Protein AF-A0A942PB85-F1 (afdb_monomer)

Secondary structure (DSSP, 8-state):
--HHHHHHHHHHHHHHHHHHHHHHHGGG--SS-TTTHHHHHT--SHHHHHHHHHHHHHTT-HHHHHHHHHHHHHHHHHHHHHHHHHHHHHHTTS-HHHHHHHHHHHHHHHHHHHHHHHHHHHHHHHHHT---HHHHHHHHHHHHHHHHHHHHHHHHHHHHHHHHHS--

Radius of gyration: 17.69 Å; Cα contacts (8 Å, |Δi|>4): 219; chains: 1; bounding box: 42×29×53 Å

Structure (mmCIF, N/CA/C/O backbone):
data_AF-A0A942PB85-F1
#
_entry.id   AF-A0A942PB85-F1
#
loop_
_atom_site.group_PDB
_atom_site.id
_atom_site.type_symbol
_atom_site.label_atom_id
_atom_site.label_alt_id
_atom_site.label_comp_id
_atom_site.label_asym_id
_atom_site.label_entity_id
_atom_site.label_seq_id
_atom_site.pdbx_PDB_ins_code
_atom_site.Cartn_x
_atom_site.Cartn_y
_atom_site.Cartn_z
_atom_site.occupancy
_atom_site.B_iso_or_equiv
_atom_site.auth_seq_id
_atom_site.auth_comp_id
_atom_site.auth_asym_id
_atom_site.auth_atom_id
_atom_site.pdbx_PDB_model_num
ATOM 1 N N . MET A 1 1 ? 14.131 -17.975 -13.619 1.00 63.53 1 MET A N 1
ATOM 2 C CA . MET A 1 1 ? 12.961 -17.487 -14.387 1.00 63.53 1 MET A CA 1
ATOM 3 C C . MET A 1 1 ? 13.411 -16.327 -15.270 1.00 63.53 1 MET A C 1
ATOM 5 O O . MET A 1 1 ? 14.189 -15.512 -14.792 1.00 63.53 1 MET A O 1
ATOM 9 N N . ASN A 1 2 ? 13.017 -16.260 -16.547 1.00 85.31 2 ASN A N 1
ATOM 10 C CA . ASN A 1 2 ? 13.393 -15.113 -17.389 1.00 85.31 2 ASN A CA 1
ATOM 11 C C . ASN A 1 2 ? 12.645 -13.833 -16.918 1.00 85.31 2 ASN A C 1
ATOM 13 O O . ASN A 1 2 ? 11.593 -13.957 -16.284 1.00 85.31 2 ASN A O 1
ATOM 17 N N . PRO A 1 3 ? 13.137 -12.612 -17.214 1.00 82.81 3 PRO A N 1
ATOM 18 C CA . PRO A 1 3 ? 12.528 -11.376 -16.702 1.00 82.81 3 PRO A CA 1
ATOM 19 C C . PRO A 1 3 ? 11.052 -11.192 -17.081 1.00 82.81 3 PRO A C 1
ATOM 21 O O . PRO A 1 3 ? 10.274 -10.651 -16.303 1.00 82.81 3 PRO A O 1
ATOM 24 N N . ARG A 1 4 ? 10.636 -11.679 -18.258 1.00 88.25 4 ARG A N 1
ATOM 25 C CA . ARG A 1 4 ? 9.239 -11.587 -18.714 1.00 88.25 4 ARG A CA 1
ATOM 26 C C . ARG A 1 4 ? 8.319 -12.505 -17.911 1.00 88.25 4 ARG A C 1
ATOM 28 O O . ARG A 1 4 ? 7.244 -12.077 -17.509 1.00 88.25 4 ARG A O 1
ATOM 35 N N . SER A 1 5 ? 8.748 -13.737 -17.657 1.00 92.12 5 SER A N 1
ATOM 36 C CA . SER A 1 5 ? 8.027 -14.701 -16.828 1.00 92.12 5 SER A CA 1
ATOM 37 C C . SER A 1 5 ? 7.913 -14.213 -15.383 1.00 92.12 5 SER A C 1
ATOM 39 O O . SER A 1 5 ? 6.858 -14.385 -14.787 1.00 92.12 5 SER A O 1
ATOM 41 N N . LEU A 1 6 ? 8.944 -13.542 -14.848 1.00 94.88 6 LEU A N 1
ATOM 42 C CA . LEU A 1 6 ? 8.878 -12.916 -13.522 1.00 94.88 6 LEU A CA 1
ATOM 43 C C . LEU A 1 6 ? 7.831 -11.804 -13.461 1.00 94.88 6 LEU A C 1
ATOM 45 O O . LEU A 1 6 ? 6.992 -11.818 -12.567 1.00 94.88 6 LEU A O 1
ATOM 49 N N . ILE A 1 7 ? 7.850 -10.876 -14.422 1.00 96.00 7 ILE A N 1
ATOM 50 C CA . ILE A 1 7 ? 6.853 -9.798 -14.493 1.00 96.00 7 ILE A CA 1
ATOM 51 C C . ILE A 1 7 ? 5.443 -10.380 -14.604 1.00 96.00 7 ILE A C 1
ATOM 53 O O . ILE A 1 7 ? 4.546 -9.911 -13.915 1.00 96.00 7 ILE A O 1
ATOM 57 N N . LEU A 1 8 ? 5.246 -11.409 -15.434 1.00 96.12 8 LEU A N 1
ATOM 58 C CA . LEU A 1 8 ? 3.939 -12.043 -15.597 1.00 96.12 8 LEU A CA 1
ATOM 59 C C . LEU A 1 8 ? 3.473 -12.738 -14.312 1.00 96.12 8 LEU A C 1
ATOM 61 O O . LEU A 1 8 ? 2.321 -12.576 -13.928 1.00 96.12 8 LEU A O 1
ATOM 65 N N . PHE A 1 9 ? 4.359 -13.468 -13.631 1.00 97.62 9 PHE A N 1
ATOM 66 C CA . PHE A 1 9 ? 4.059 -14.091 -12.342 1.00 97.62 9 PHE A CA 1
ATOM 67 C C . PHE A 1 9 ? 3.631 -13.047 -11.301 1.00 97.62 9 PHE A C 1
ATOM 69 O O . PHE A 1 9 ? 2.579 -13.191 -10.682 1.00 97.62 9 PHE A O 1
ATOM 76 N N . LEU A 1 10 ? 4.403 -11.966 -11.159 1.00 98.00 10 LEU A N 1
ATOM 77 C CA . LEU A 1 10 ? 4.105 -10.888 -10.216 1.00 98.00 10 LEU A CA 1
ATOM 78 C C . LEU A 1 10 ? 2.823 -10.132 -10.589 1.00 98.00 10 LEU A C 1
ATOM 80 O O . LEU A 1 10 ? 2.041 -9.786 -9.708 1.00 98.00 10 LEU A O 1
ATOM 84 N N . PHE A 1 11 ? 2.573 -9.918 -11.883 1.00 97.69 11 PHE A N 1
ATOM 85 C CA . PHE A 1 11 ? 1.341 -9.308 -12.380 1.00 97.69 11 PHE A CA 1
ATOM 86 C C . PHE A 1 11 ? 0.115 -10.162 -12.054 1.00 97.69 11 PHE A C 1
ATOM 88 O O . PHE A 1 11 ? -0.845 -9.657 -11.482 1.00 97.69 11 PHE A O 1
ATOM 95 N N . ILE A 1 12 ? 0.156 -11.458 -12.376 1.00 98.12 12 ILE A N 1
ATOM 96 C CA . ILE A 1 12 ? -0.939 -12.390 -12.081 1.00 98.12 12 ILE A CA 1
ATOM 97 C C . ILE A 1 12 ? -1.178 -12.450 -10.572 1.00 98.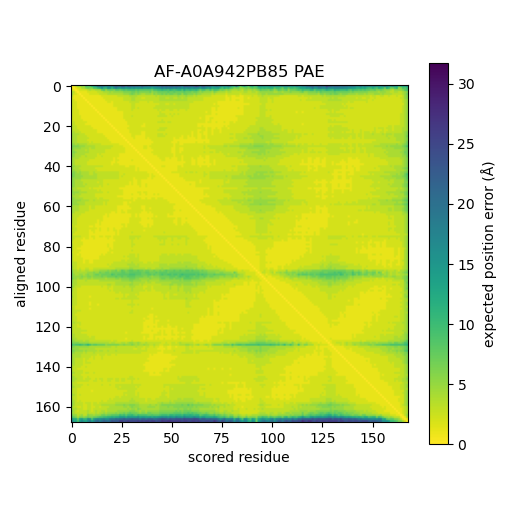12 12 ILE A C 1
ATOM 99 O O . ILE A 1 12 ? -2.321 -12.328 -10.142 1.00 98.12 12 ILE A O 1
ATOM 103 N N . GLY A 1 13 ? -0.113 -12.560 -9.772 1.00 98.38 13 GLY A N 1
ATOM 104 C CA . GLY A 1 13 ? -0.212 -12.512 -8.314 1.00 98.38 13 GLY A CA 1
ATOM 105 C C . GLY A 1 13 ? -0.857 -11.216 -7.818 1.00 98.38 13 GLY A C 1
ATOM 106 O O . GLY A 1 13 ? -1.789 -11.268 -7.027 1.00 98.38 13 GLY A O 1
ATOM 107 N N . THR A 1 14 ? -0.458 -10.063 -8.360 1.00 98.25 14 THR A N 1
ATOM 108 C CA . THR A 1 14 ? -1.056 -8.755 -8.036 1.00 98.25 14 THR A CA 1
ATOM 109 C C . THR A 1 14 ? -2.551 -8.724 -8.368 1.00 98.25 14 THR A C 1
ATOM 111 O O . THR A 1 14 ? -3.351 -8.311 -7.537 1.00 98.25 14 THR A O 1
ATOM 114 N N . VAL A 1 15 ? -2.956 -9.190 -9.555 1.00 98.38 15 VAL A N 1
ATOM 115 C CA . VAL A 1 15 ? -4.369 -9.222 -9.976 1.00 98.38 15 VAL A CA 1
ATOM 116 C C . VAL A 1 15 ? -5.197 -10.155 -9.092 1.00 98.38 15 VAL A C 1
ATOM 118 O O . VAL A 1 15 ? -6.292 -9.782 -8.671 1.00 98.38 15 VAL A O 1
ATOM 121 N N . ILE A 1 16 ? -4.673 -11.343 -8.777 1.00 98.62 16 ILE A N 1
ATOM 122 C CA . ILE A 1 16 ? -5.322 -12.285 -7.857 1.00 98.62 16 ILE A CA 1
ATOM 123 C C . ILE A 1 16 ? -5.489 -11.635 -6.485 1.00 98.62 16 ILE A C 1
ATOM 125 O O . ILE A 1 16 ? -6.588 -11.645 -5.940 1.00 98.62 16 ILE A O 1
ATOM 129 N N . MET A 1 17 ? -4.436 -11.019 -5.949 1.00 98.50 17 MET A N 1
ATOM 130 C CA . MET A 1 17 ? -4.489 -10.374 -4.640 1.00 98.50 17 MET A CA 1
ATOM 131 C C . MET A 1 17 ? -5.445 -9.178 -4.614 1.00 98.50 17 MET A C 1
ATOM 133 O O . MET A 1 17 ? -6.166 -9.028 -3.636 1.00 98.50 17 MET A O 1
ATOM 137 N N . ILE A 1 18 ? -5.557 -8.389 -5.690 1.00 98.12 18 ILE A N 1
ATOM 138 C CA . ILE A 1 18 ? -6.595 -7.348 -5.803 1.00 98.12 18 ILE A CA 1
ATOM 139 C C . ILE A 1 18 ? -7.990 -7.969 -5.664 1.00 98.12 18 ILE A C 1
ATOM 141 O O . ILE A 1 18 ? -8.824 -7.442 -4.927 1.00 98.12 18 ILE A O 1
ATOM 145 N N . ALA A 1 19 ? -8.254 -9.085 -6.348 1.00 98.31 19 ALA A N 1
ATOM 146 C CA . ALA A 1 19 ? -9.540 -9.772 -6.254 1.00 98.31 19 ALA A CA 1
ATOM 147 C C . ALA A 1 19 ? -9.791 -10.319 -4.838 1.00 98.31 19 ALA A C 1
ATOM 149 O O . ALA A 1 19 ? -10.876 -10.114 -4.295 1.00 98.31 19 ALA A O 1
ATOM 150 N N . VAL A 1 20 ? -8.783 -10.943 -4.217 1.00 98.44 20 VAL A N 1
ATOM 151 C CA . VAL A 1 20 ? -8.850 -11.449 -2.836 1.00 98.44 20 VAL A CA 1
ATOM 152 C C . VAL A 1 20 ? -9.126 -10.312 -1.851 1.00 98.44 20 VAL A C 1
ATOM 154 O O . VAL A 1 20 ? -10.069 -10.412 -1.070 1.00 98.44 20 VAL A O 1
ATOM 157 N N . MET A 1 21 ? -8.375 -9.210 -1.924 1.00 98.06 21 MET A N 1
ATOM 158 C CA . MET A 1 21 ? -8.544 -8.043 -1.053 1.00 98.06 21 MET A CA 1
ATOM 159 C C . MET A 1 21 ? -9.935 -7.426 -1.195 1.00 98.06 21 MET A C 1
ATOM 161 O O . MET A 1 21 ? -10.572 -7.110 -0.193 1.00 98.06 21 MET A O 1
ATOM 165 N N . ARG A 1 22 ? -10.445 -7.297 -2.428 1.00 97.06 22 ARG A N 1
ATOM 166 C CA . ARG A 1 22 ? -11.786 -6.754 -2.698 1.00 97.06 22 ARG A CA 1
ATOM 167 C C . ARG A 1 22 ? -12.897 -7.656 -2.185 1.00 97.06 22 ARG A C 1
ATOM 169 O O . ARG A 1 22 ? -13.853 -7.154 -1.605 1.00 97.06 22 ARG A O 1
ATOM 176 N N . TRP A 1 23 ? -12.780 -8.960 -2.410 1.00 98.06 23 TRP A N 1
ATOM 177 C CA . TRP A 1 23 ? -13.773 -9.928 -1.961 1.00 98.06 23 TRP A CA 1
ATOM 178 C C . TRP A 1 23 ? -13.802 -10.022 -0.434 1.00 98.06 23 TRP A C 1
ATOM 180 O O . TRP A 1 23 ? -14.854 -9.848 0.175 1.00 98.06 23 TRP A O 1
ATOM 190 N N . HIS A 1 24 ? -12.637 -10.209 0.187 1.00 98.06 24 HIS A N 1
ATOM 191 C CA . HIS A 1 24 ? -12.504 -10.327 1.635 1.00 98.06 24 HIS A CA 1
ATOM 192 C C . HIS A 1 24 ? -12.843 -9.016 2.364 1.00 98.06 24 HIS A C 1
ATOM 194 O O . HIS A 1 24 ? -13.404 -9.046 3.456 1.00 98.06 24 HIS A O 1
ATOM 200 N N . GLY A 1 25 ? -12.525 -7.862 1.773 1.00 97.81 25 GLY A N 1
ATOM 201 C CA . GLY A 1 25 ? -12.796 -6.542 2.345 1.00 97.81 25 GLY A CA 1
ATOM 202 C C . GLY A 1 25 ? -14.209 -6.006 2.088 1.00 97.81 25 GLY A C 1
ATOM 203 O O . GLY A 1 25 ? -14.548 -4.950 2.618 1.00 97.81 25 GLY A O 1
ATOM 204 N N . ALA A 1 26 ? -15.047 -6.693 1.301 1.00 98.06 26 ALA A N 1
ATOM 205 C CA . ALA A 1 26 ? -16.392 -6.218 0.963 1.00 98.06 26 ALA A CA 1
ATOM 206 C C . ALA A 1 26 ? -17.277 -5.898 2.192 1.00 98.06 26 ALA A C 1
ATOM 208 O O . ALA A 1 26 ? -17.935 -4.856 2.166 1.00 98.06 26 ALA A O 1
ATOM 209 N N . PRO A 1 27 ? -17.260 -6.689 3.288 1.00 98.12 27 PRO A N 1
ATOM 210 C CA . PRO A 1 27 ? -18.036 -6.380 4.494 1.00 98.12 27 PRO A CA 1
ATOM 211 C C . PRO A 1 27 ? -17.581 -5.118 5.244 1.00 98.12 27 PRO A C 1
ATOM 213 O O . PRO A 1 27 ? -18.322 -4.598 6.069 1.00 98.12 27 PRO A O 1
ATOM 216 N N . LEU A 1 28 ? -16.374 -4.609 4.972 1.00 98.31 28 LEU A N 1
ATOM 217 C CA . LEU A 1 28 ? -15.826 -3.417 5.630 1.00 98.31 28 LEU A CA 1
ATOM 218 C C . LEU A 1 28 ? -16.375 -2.114 5.040 1.00 98.31 28 LEU A C 1
ATOM 220 O O . LEU A 1 28 ? -16.103 -1.031 5.566 1.00 98.31 28 LEU A O 1
ATOM 224 N N . VAL A 1 29 ? -17.111 -2.192 3.929 1.00 98.50 29 VAL A N 1
ATOM 225 C CA . VAL A 1 29 ? -17.711 -1.035 3.265 1.00 98.50 29 VAL A CA 1
ATOM 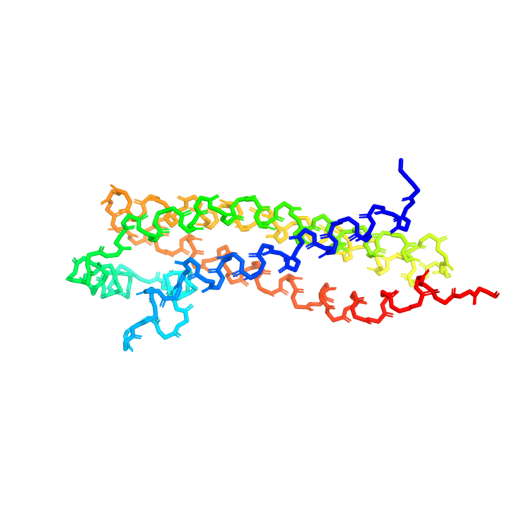226 C C . VAL A 1 29 ? -19.014 -0.662 3.964 1.00 98.50 29 VAL A C 1
ATOM 228 O O . VAL A 1 29 ? -20.022 -1.350 3.840 1.00 98.50 29 VAL A O 1
ATOM 231 N N . THR A 1 30 ? -19.002 0.470 4.664 1.00 97.88 30 THR A N 1
ATOM 232 C CA . THR A 1 30 ? -20.151 0.982 5.429 1.00 97.88 30 THR A CA 1
ATOM 233 C C . THR A 1 30 ? -20.403 2.459 5.088 1.00 97.88 30 THR A C 1
ATOM 235 O O . THR A 1 30 ? -19.593 3.076 4.384 1.00 97.88 30 THR A O 1
ATOM 238 N N . PRO A 1 31 ? -21.485 3.090 5.587 1.00 97.50 31 PRO A N 1
ATOM 239 C CA . PRO A 1 31 ? -21.712 4.523 5.392 1.00 97.50 31 PRO A CA 1
ATOM 240 C C . PRO A 1 31 ? -20.563 5.419 5.885 1.00 97.50 31 PRO A C 1
ATOM 242 O O . PRO A 1 31 ? -20.314 6.461 5.272 1.00 97.50 31 PRO A O 1
ATOM 245 N N . VAL A 1 32 ? -19.854 5.008 6.946 1.00 97.44 32 VAL A N 1
ATOM 246 C CA . VAL A 1 32 ? -18.708 5.740 7.522 1.00 97.44 32 VAL A CA 1
ATOM 247 C C . VAL A 1 32 ? -17.351 5.270 6.984 1.00 97.44 32 VAL A C 1
ATOM 249 O O . VAL A 1 32 ? -16.366 5.990 7.105 1.00 97.44 32 VAL A O 1
ATOM 252 N N . SER A 1 33 ? -17.297 4.105 6.330 1.00 97.94 33 SER A N 1
ATOM 253 C CA . SER A 1 33 ? -16.091 3.522 5.724 1.00 97.94 33 SER A CA 1
ATOM 254 C C . SER A 1 33 ? -16.324 3.141 4.259 1.00 97.94 33 SER A C 1
ATOM 256 O O . SER A 1 33 ? -16.190 1.987 3.855 1.00 97.94 33 SER A O 1
ATOM 258 N N . LYS A 1 34 ? -16.696 4.118 3.424 1.00 97.62 34 LYS A N 1
ATOM 259 C CA . LYS A 1 34 ? -17.067 3.888 2.010 1.00 97.62 34 LYS A CA 1
ATOM 260 C C . LYS A 1 34 ? -15.960 3.248 1.164 1.00 97.62 34 LYS A C 1
ATOM 262 O O . LYS A 1 34 ? -16.254 2.666 0.124 1.00 97.62 34 LYS A O 1
ATOM 267 N N . ALA A 1 35 ? -14.703 3.375 1.587 1.00 97.31 35 ALA A N 1
ATOM 268 C CA . ALA A 1 35 ? -13.552 2.767 0.924 1.00 97.31 35 ALA A CA 1
ATOM 269 C C . ALA A 1 35 ? -13.093 1.459 1.601 1.00 97.31 35 ALA A C 1
ATOM 271 O O . ALA A 1 35 ? -12.040 0.929 1.254 1.00 97.31 35 ALA A O 1
ATOM 272 N N . GLY A 1 36 ? -13.876 0.920 2.543 1.00 97.94 36 GLY A N 1
ATOM 273 C CA . GLY A 1 36 ? -13.527 -0.284 3.290 1.00 97.94 36 GLY A CA 1
ATOM 274 C C . GLY A 1 36 ? -12.316 -0.049 4.187 1.00 97.94 36 GLY A C 1
ATOM 275 O O . GLY A 1 36 ? -12.246 0.968 4.877 1.00 97.94 36 GLY A O 1
ATOM 276 N N . ILE A 1 37 ? -11.352 -0.971 4.136 1.00 98.12 37 ILE A N 1
ATOM 277 C CA . ILE A 1 37 ? -10.106 -0.911 4.915 1.00 98.12 37 ILE A CA 1
ATOM 278 C C . ILE A 1 37 ? -9.337 0.405 4.695 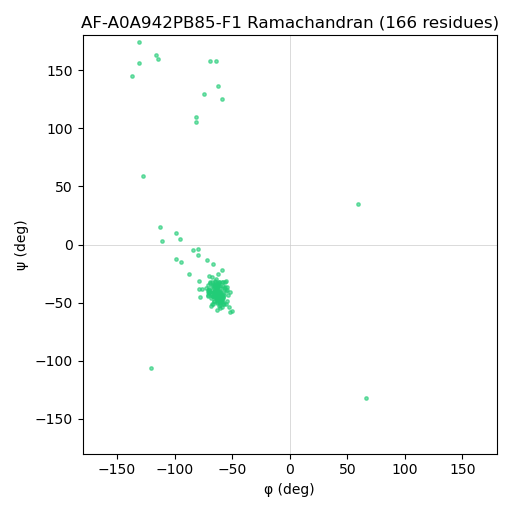1.00 98.12 37 ILE A C 1
ATOM 280 O O . ILE A 1 37 ? -8.890 1.022 5.658 1.00 98.12 37 ILE A O 1
ATOM 284 N N . VAL A 1 38 ? -9.352 0.930 3.461 1.00 98.06 38 VAL A N 1
ATOM 285 C CA . VAL A 1 38 ? -8.702 2.196 3.074 1.00 98.06 38 VAL A CA 1
ATOM 286 C C . VAL A 1 38 ? -9.282 3.400 3.823 1.00 98.06 38 VAL A C 1
ATOM 288 O O . VAL A 1 38 ? -8.613 4.413 4.011 1.00 98.06 38 VAL A O 1
ATOM 291 N N . SER A 1 39 ? -10.536 3.326 4.284 1.00 98.44 39 SER A N 1
ATOM 292 C CA . SER A 1 39 ? -11.092 4.389 5.126 1.00 98.44 39 SER A CA 1
ATOM 293 C C . SER A 1 39 ? -10.372 4.493 6.471 1.00 98.44 39 SER A C 1
ATOM 295 O O . SER A 1 39 ? -10.244 5.605 6.974 1.00 98.44 39 SER A O 1
ATOM 297 N N . LEU A 1 40 ? -9.881 3.378 7.023 1.00 98.44 40 LEU A N 1
ATOM 298 C CA . LEU A 1 40 ? -9.067 3.379 8.238 1.00 98.44 40 LEU A CA 1
ATOM 299 C C . LEU A 1 40 ? -7.630 3.838 7.950 1.00 98.44 40 LEU A C 1
ATOM 301 O O . LEU A 1 40 ? -7.101 4.626 8.728 1.00 98.44 40 LEU A O 1
ATOM 305 N N . GLU A 1 41 ? -7.046 3.452 6.807 1.00 98.06 41 GLU A N 1
ATOM 306 C CA . GLU A 1 41 ? -5.728 3.948 6.357 1.00 98.06 41 GLU A CA 1
ATOM 307 C C . GLU A 1 41 ? -5.691 5.481 6.309 1.00 98.06 41 GLU A C 1
ATOM 309 O O . GLU A 1 41 ? -4.697 6.113 6.657 1.00 98.06 41 GLU A O 1
ATOM 314 N N . LEU A 1 42 ? -6.796 6.093 5.868 1.00 97.81 42 LEU A N 1
ATOM 315 C CA . LEU A 1 42 ? -6.922 7.537 5.679 1.00 97.81 42 LEU A CA 1
ATOM 316 C C . LEU A 1 42 ? -7.544 8.269 6.882 1.00 97.81 42 LEU A C 1
ATOM 318 O O . LEU A 1 42 ? -7.749 9.485 6.809 1.00 97.81 42 LEU A O 1
ATOM 322 N N . ALA A 1 43 ? -7.819 7.570 7.985 1.00 98.06 43 ALA A N 1
ATOM 323 C CA . ALA A 1 43 ? -8.305 8.171 9.220 1.00 98.06 43 ALA A CA 1
ATOM 324 C C . ALA A 1 43 ? -7.132 8.758 10.022 1.00 98.06 43 ALA A C 1
ATOM 326 O O . ALA A 1 43 ? -6.336 8.046 10.630 1.00 98.06 43 ALA A O 1
ATOM 327 N N . LYS A 1 44 ? -7.013 10.090 10.012 1.00 98.00 44 LYS A N 1
ATOM 328 C CA . LYS A 1 44 ? -5.865 10.809 10.583 1.00 98.00 44 LYS A CA 1
ATOM 329 C C . LYS A 1 44 ? -5.927 10.935 12.105 1.00 98.00 44 LYS A C 1
ATOM 331 O O . LYS A 1 44 ? -4.881 11.030 12.742 1.00 98.00 44 LYS A O 1
ATOM 336 N N . THR A 1 45 ? -7.128 11.015 12.673 1.00 98.38 45 THR A N 1
ATOM 337 C CA . THR A 1 45 ? -7.342 11.312 14.098 1.00 98.38 45 THR A CA 1
ATOM 338 C C . THR A 1 45 ? -7.969 10.136 14.834 1.00 98.38 45 THR A C 1
ATOM 340 O O . THR A 1 45 ? -8.632 9.290 14.230 1.00 98.38 45 THR A O 1
ATOM 343 N N . THR A 1 46 ? -7.829 10.116 16.164 1.00 97.94 46 THR A N 1
ATOM 344 C CA . THR A 1 46 ? -8.479 9.100 17.010 1.00 97.94 46 THR A CA 1
ATOM 345 C C . THR A 1 46 ? -9.993 9.088 16.821 1.00 97.94 46 THR A C 1
ATOM 347 O O . THR A 1 46 ? -10.600 8.022 16.787 1.00 97.94 46 THR A O 1
ATOM 350 N N . GLU A 1 47 ? -10.609 10.264 16.677 1.00 98.25 47 GLU A N 1
ATOM 351 C CA . GLU A 1 47 ? -12.049 10.407 16.450 1.00 98.25 47 GLU A CA 1
ATOM 352 C C . GLU A 1 47 ? -12.490 9.708 15.157 1.00 98.25 47 GLU A C 1
ATOM 354 O O . GLU A 1 47 ? -13.394 8.875 15.186 1.00 98.25 47 GLU A O 1
ATOM 359 N N . GLN A 1 48 ? -11.806 9.979 14.039 1.00 98.25 48 GLN A N 1
ATOM 360 C CA . GLN A 1 48 ? -12.117 9.372 12.742 1.00 98.25 48 GLN A CA 1
ATOM 361 C C . GLN A 1 48 ? -11.970 7.848 12.782 1.00 98.25 48 GLN A C 1
ATOM 363 O O . GLN A 1 48 ? -12.874 7.126 12.358 1.00 98.25 48 GLN A O 1
ATOM 368 N N . SER A 1 49 ? -10.860 7.355 13.337 1.00 98.31 49 SER A N 1
ATOM 369 C CA . SER A 1 49 ? -10.609 5.918 13.444 1.00 98.31 49 SER A CA 1
ATOM 370 C C . SER A 1 49 ? -11.625 5.237 14.362 1.00 98.31 49 SER A C 1
ATOM 372 O O . SER A 1 49 ? -12.143 4.176 14.021 1.00 98.31 49 SER A O 1
ATOM 374 N N . ASN A 1 50 ? -11.986 5.851 15.494 1.00 98.31 50 ASN A N 1
ATOM 375 C CA . ASN A 1 50 ? -12.986 5.293 16.406 1.00 98.31 50 ASN A CA 1
ATOM 376 C C . ASN A 1 50 ? -14.385 5.230 15.793 1.00 98.31 50 ASN A C 1
ATOM 378 O O . ASN A 1 50 ? -15.090 4.260 16.056 1.00 98.31 50 ASN A O 1
ATOM 382 N N . ILE A 1 51 ? -14.788 6.202 14.968 1.00 98.44 51 ILE A N 1
ATOM 383 C CA . ILE A 1 51 ? -16.071 6.142 14.247 1.00 98.44 51 ILE A CA 1
ATOM 384 C C . ILE A 1 51 ? -16.126 4.886 13.364 1.00 98.44 51 ILE A C 1
ATOM 386 O O . ILE A 1 51 ? -17.110 4.147 13.399 1.00 98.44 51 ILE A O 1
ATOM 390 N N . ILE A 1 52 ? -15.051 4.610 12.621 1.00 98.62 52 ILE A N 1
ATOM 391 C CA . ILE A 1 52 ? -14.951 3.435 11.744 1.00 98.62 52 ILE A CA 1
ATOM 392 C C . ILE A 1 52 ? -14.936 2.142 12.566 1.00 98.62 52 ILE A C 1
ATOM 394 O O . ILE A 1 52 ? -15.737 1.243 12.317 1.00 98.62 52 ILE A O 1
ATOM 398 N N . LEU A 1 53 ? -14.062 2.052 13.574 1.00 98.25 53 LEU A N 1
ATOM 399 C CA . LEU A 1 53 ? -13.938 0.849 14.400 1.00 98.25 53 LEU A CA 1
ATOM 400 C C . LEU A 1 53 ? -15.209 0.566 15.205 1.00 98.25 53 LEU A C 1
ATOM 402 O O . LEU A 1 53 ? -15.547 -0.596 15.409 1.00 98.25 53 LEU A O 1
ATOM 406 N N . HIS A 1 54 ? -15.920 1.595 15.670 1.00 98.25 54 HIS A N 1
ATOM 407 C CA . HIS A 1 54 ? -17.197 1.422 16.353 1.00 98.25 54 HIS A CA 1
ATOM 408 C C . HIS A 1 54 ? -18.239 0.808 15.417 1.00 98.25 54 HIS A C 1
ATOM 410 O O . HIS A 1 54 ? -18.886 -0.167 15.795 1.00 98.25 54 HIS A O 1
ATOM 416 N N . GLN A 1 55 ? -18.346 1.312 14.183 1.00 98.38 55 GLN A N 1
ATOM 417 C CA . GLN A 1 55 ? -19.236 0.728 13.182 1.00 98.38 55 GLN A CA 1
ATOM 418 C C . GLN A 1 55 ? -18.858 -0.731 12.885 1.00 98.38 55 GLN A C 1
ATOM 420 O O . GLN A 1 55 ? -19.708 -1.612 12.957 1.00 98.38 55 GLN A O 1
ATOM 425 N N . TRP A 1 56 ? -17.577 -1.031 12.651 1.00 98.50 56 TRP A N 1
ATOM 426 C CA . TRP A 1 56 ? -17.132 -2.408 12.398 1.00 98.50 56 TRP A CA 1
ATOM 427 C C . TRP A 1 56 ? -17.336 -3.352 13.586 1.00 98.50 56 TRP A C 1
ATOM 429 O O . TRP A 1 56 ? -17.562 -4.545 13.383 1.00 98.50 56 TRP A O 1
ATOM 439 N N . LYS A 1 57 ? -17.290 -2.845 14.825 1.00 98.12 57 LYS A N 1
ATOM 440 C CA . LYS A 1 57 ? -17.665 -3.613 16.023 1.00 98.12 57 LYS A CA 1
ATOM 441 C C . LYS A 1 57 ? -19.156 -3.933 16.036 1.00 98.12 57 LYS A C 1
ATOM 443 O O . LYS A 1 57 ? -19.513 -5.070 16.330 1.00 98.12 57 LYS A O 1
ATOM 448 N N . GLN A 1 58 ? -20.010 -2.963 15.709 1.00 98.12 58 GLN A N 1
ATOM 449 C CA . GLN A 1 58 ? -21.459 -3.173 15.619 1.00 98.12 58 GLN A CA 1
ATOM 450 C C . GLN A 1 58 ? -21.819 -4.186 14.527 1.00 98.12 58 GLN A C 1
ATOM 452 O O . GLN A 1 58 ? -22.644 -5.065 14.761 1.00 98.12 58 GLN A O 1
ATOM 457 N N . ASP A 1 59 ? -21.135 -4.112 13.386 1.00 98.00 59 ASP A N 1
ATOM 458 C CA . ASP A 1 59 ? -21.328 -5.015 12.248 1.00 98.00 59 ASP A CA 1
ATOM 459 C C . ASP A 1 59 ? -20.621 -6.374 12.424 1.00 98.00 59 ASP A C 1
ATOM 461 O O . ASP A 1 59 ? -20.770 -7.257 11.586 1.00 98.00 59 ASP A O 1
ATOM 465 N N . GLN A 1 60 ? -19.869 -6.565 13.517 1.00 98.19 60 GLN A N 1
ATOM 466 C CA . GLN A 1 60 ? -19.113 -7.786 13.837 1.00 98.19 60 GLN A CA 1
ATOM 467 C C . GLN A 1 60 ? -18.052 -8.167 12.784 1.00 98.19 60 GLN A C 1
ATOM 469 O O . GLN A 1 60 ? -17.773 -9.342 12.561 1.00 98.19 60 GLN A O 1
ATOM 474 N N . VAL A 1 61 ? -17.411 -7.171 12.159 1.00 98.44 61 VAL A N 1
ATOM 475 C CA . VAL A 1 61 ? -16.416 -7.354 11.078 1.00 98.44 61 VAL A CA 1
ATOM 476 C C . VAL A 1 61 ? -14.985 -6.955 11.467 1.00 98.44 61 VAL A C 1
ATOM 478 O O . VAL A 1 61 ? -14.121 -6.819 10.605 1.00 98.44 61 VAL A O 1
ATOM 481 N N . VAL A 1 62 ? -14.681 -6.783 12.758 1.00 98.31 62 VAL A N 1
ATOM 482 C CA . VAL A 1 62 ? -13.318 -6.416 13.212 1.00 98.31 62 VAL A CA 1
ATOM 483 C C . VAL A 1 62 ? -12.289 -7.511 12.908 1.00 98.31 62 VAL A C 1
ATOM 485 O O . VAL A 1 62 ? -11.234 -7.212 12.358 1.00 98.31 62 VAL A O 1
ATOM 488 N N . GLU A 1 63 ? -12.606 -8.777 13.187 1.00 98.19 63 GLU A N 1
ATOM 489 C CA . GLU A 1 63 ? -11.763 -9.939 12.833 1.00 98.19 63 GLU A CA 1
ATOM 490 C C . GLU A 1 63 ? -11.494 -10.004 11.319 1.00 98.19 63 GLU A C 1
ATOM 492 O O . GLU A 1 63 ? -10.386 -10.305 10.866 1.00 98.19 63 GLU A O 1
ATOM 497 N N . GLN A 1 64 ? -12.504 -9.640 10.523 1.00 98.19 64 GLN A N 1
ATOM 498 C CA . GLN A 1 64 ? -12.389 -9.540 9.073 1.00 98.19 64 GLN A CA 1
ATOM 499 C C . GLN A 1 64 ? -11.425 -8.418 8.672 1.00 98.19 64 GLN A C 1
ATOM 501 O O . GLN A 1 64 ? -10.624 -8.614 7.762 1.00 98.19 64 GLN A O 1
ATOM 506 N N . ALA A 1 65 ? -11.470 -7.262 9.344 1.00 98.50 65 ALA A N 1
ATOM 507 C CA . ALA A 1 65 ? -10.532 -6.165 9.113 1.00 98.50 65 ALA A CA 1
ATOM 508 C C . ALA A 1 65 ? -9.094 -6.583 9.443 1.00 98.50 65 ALA A C 1
ATOM 510 O O . ALA A 1 65 ? -8.219 -6.405 8.604 1.00 98.50 65 ALA A O 1
ATOM 511 N N . ILE A 1 66 ? -8.872 -7.226 10.595 1.00 98.69 66 ILE A N 1
ATOM 512 C CA . ILE A 1 66 ? -7.558 -7.746 11.014 1.00 98.69 66 ILE A CA 1
ATOM 513 C C . ILE A 1 66 ? -7.010 -8.719 9.966 1.00 98.69 66 ILE A C 1
ATOM 515 O O . ILE A 1 66 ? -5.898 -8.554 9.464 1.00 98.69 66 ILE A O 1
ATOM 519 N N . THR A 1 67 ? -7.819 -9.705 9.572 1.00 98.62 67 THR A N 1
ATOM 520 C CA . THR A 1 67 ? -7.421 -10.699 8.569 1.00 98.62 67 THR A CA 1
ATOM 521 C C . THR A 1 67 ? -7.163 -10.042 7.212 1.00 98.62 67 THR A C 1
ATOM 523 O O . THR A 1 67 ? -6.206 -10.397 6.529 1.00 98.62 67 THR A O 1
ATOM 526 N N . ASN A 1 68 ? -7.962 -9.042 6.825 1.00 98.56 68 ASN A N 1
ATOM 527 C CA . ASN A 1 68 ? -7.752 -8.296 5.586 1.00 98.56 68 ASN A CA 1
ATOM 528 C C . ASN A 1 68 ? -6.419 -7.534 5.599 1.00 98.56 68 ASN A C 1
ATOM 530 O O . A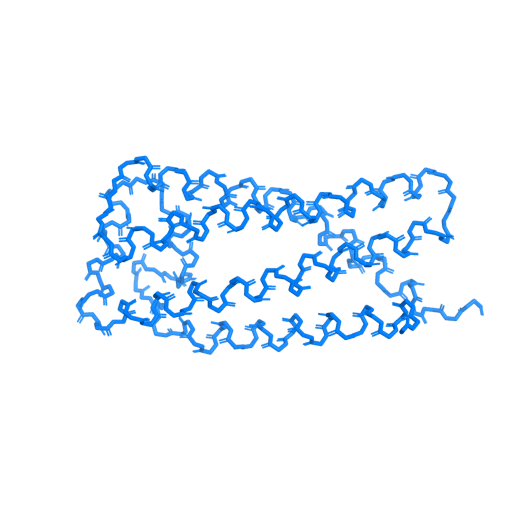SN A 1 68 ? -5.683 -7.620 4.621 1.00 98.56 68 ASN A O 1
ATOM 534 N N . THR A 1 69 ? -6.071 -6.883 6.712 1.00 98.50 69 THR A N 1
ATOM 535 C CA . THR A 1 69 ? -4.771 -6.222 6.899 1.00 98.50 69 THR A CA 1
ATOM 536 C C . THR A 1 69 ? -3.611 -7.225 6.855 1.00 98.50 69 THR A C 1
ATOM 538 O O . THR A 1 69 ? -2.578 -6.952 6.254 1.00 98.50 69 THR A O 1
ATOM 541 N N . TYR A 1 70 ? -3.768 -8.435 7.406 1.00 98.62 70 TYR A N 1
ATOM 542 C CA . TYR A 1 70 ? -2.745 -9.482 7.272 1.00 98.62 70 TYR A CA 1
ATOM 543 C C . TYR A 1 70 ? -2.564 -9.972 5.831 1.00 98.62 70 TYR A C 1
ATOM 545 O O . TYR A 1 70 ? -1.434 -10.185 5.387 1.00 98.62 70 TYR A O 1
ATOM 553 N N . ILE A 1 71 ? -3.661 -10.139 5.088 1.00 98.44 71 ILE A N 1
ATOM 554 C CA . ILE A 1 71 ? -3.623 -10.478 3.659 1.00 98.44 71 ILE A CA 1
ATOM 555 C C . ILE A 1 71 ? -2.905 -9.370 2.869 1.00 98.44 71 ILE A C 1
ATOM 557 O O . ILE A 1 71 ? -2.197 -9.674 1.902 1.00 98.44 71 ILE A O 1
ATOM 561 N N . ASP A 1 72 ? -3.016 -8.112 3.303 1.00 98.38 72 ASP A N 1
ATOM 562 C CA . ASP A 1 72 ? -2.365 -6.979 2.649 1.00 98.38 72 ASP A CA 1
ATOM 563 C C . ASP A 1 72 ? -0.830 -7.077 2.655 1.00 98.38 72 ASP A C 1
ATOM 565 O O . ASP A 1 72 ? -0.183 -6.760 1.660 1.00 98.38 72 ASP A O 1
ATOM 569 N N . PHE A 1 73 ? -0.217 -7.666 3.690 1.00 98.31 73 PHE A N 1
ATOM 570 C CA . PHE A 1 73 ? 1.231 -7.936 3.687 1.00 98.31 73 PHE A CA 1
ATOM 571 C C . PHE A 1 73 ? 1.680 -8.839 2.531 1.00 98.31 73 PHE A C 1
ATOM 573 O O . PHE A 1 73 ? 2.795 -8.704 2.017 1.00 98.31 73 PHE A O 1
ATOM 580 N N . LEU A 1 74 ? 0.823 -9.765 2.095 1.00 98.31 74 LEU A N 1
ATOM 581 C CA . LEU A 1 74 ? 1.096 -10.568 0.909 1.00 98.31 74 LEU A CA 1
ATOM 582 C C . LEU A 1 74 ? 0.814 -9.771 -0.369 1.00 98.31 74 LEU A C 1
ATOM 584 O O . LEU A 1 74 ? 1.567 -9.881 -1.339 1.00 98.31 74 LEU A O 1
ATOM 588 N N . PHE A 1 75 ? -0.240 -8.951 -0.382 1.00 98.50 75 PHE A N 1
ATOM 589 C CA . PHE A 1 75 ? -0.573 -8.111 -1.532 1.00 98.50 75 PHE A CA 1
ATOM 590 C C . PHE A 1 75 ? 0.541 -7.101 -1.831 1.00 98.50 75 PHE A C 1
ATOM 592 O O . PHE A 1 75 ? 0.975 -7.009 -2.986 1.00 98.50 75 PHE A O 1
ATOM 599 N N . LEU A 1 76 ? 1.066 -6.423 -0.806 1.00 97.56 76 LEU A N 1
ATOM 600 C CA . LEU A 1 76 ? 2.137 -5.442 -0.953 1.00 97.56 76 LEU A CA 1
ATOM 601 C C . LEU A 1 76 ? 3.423 -6.039 -1.509 1.00 97.56 76 LEU A C 1
ATOM 603 O O . LEU A 1 76 ? 4.095 -5.406 -2.326 1.00 97.56 76 LEU A O 1
ATOM 607 N N . LEU A 1 77 ? 3.718 -7.298 -1.168 1.00 97.75 77 LEU A N 1
ATOM 608 C CA . LEU A 1 77 ? 4.848 -8.020 -1.741 1.00 97.75 77 LEU A CA 1
ATOM 609 C C . LEU A 1 77 ? 4.672 -8.195 -3.253 1.00 97.75 77 LEU A C 1
ATOM 611 O O . LEU A 1 77 ? 5.605 -7.939 -4.015 1.00 97.75 77 LEU A O 1
ATOM 615 N N . PHE A 1 78 ? 3.482 -8.590 -3.708 1.00 98.56 78 PHE A N 1
ATOM 616 C CA . PHE A 1 78 ? 3.221 -8.770 -5.134 1.00 98.56 78 PHE A CA 1
ATOM 617 C C . PHE A 1 78 ? 3.232 -7.450 -5.902 1.00 98.56 78 PHE A C 1
ATOM 619 O O . PHE A 1 78 ? 3.967 -7.348 -6.889 1.00 98.56 78 PHE A O 1
ATOM 626 N N . TYR A 1 79 ? 2.464 -6.443 -5.471 1.00 98.56 79 TYR A N 1
ATOM 627 C CA . TYR A 1 79 ? 2.344 -5.214 -6.258 1.00 98.56 79 TYR A CA 1
ATOM 628 C C . TYR A 1 79 ? 3.657 -4.419 -6.261 1.00 98.56 79 TYR A C 1
ATOM 630 O O . TYR A 1 79 ? 4.056 -3.908 -7.311 1.00 98.56 79 TYR A O 1
ATOM 638 N N . SER A 1 80 ? 4.360 -4.324 -5.124 1.00 98.56 80 SER A N 1
ATOM 639 C CA . SER A 1 80 ? 5.585 -3.521 -5.027 1.00 98.56 80 SER A CA 1
ATOM 640 C C . SER A 1 80 ? 6.696 -4.133 -5.881 1.00 98.56 80 SER A C 1
ATOM 642 O O . SER A 1 80 ? 7.326 -3.436 -6.685 1.00 98.56 80 SER A O 1
ATOM 644 N N . LEU A 1 81 ? 6.872 -5.460 -5.810 1.00 98.44 81 LEU A N 1
ATOM 645 C CA . LEU A 1 81 ? 7.836 -6.171 -6.649 1.00 98.44 81 LEU A CA 1
ATOM 646 C C . LEU A 1 81 ? 7.439 -6.156 -8.126 1.00 98.44 81 LEU A C 1
ATOM 648 O O . LEU A 1 81 ? 8.317 -6.058 -8.984 1.00 98.44 81 LEU A O 1
ATOM 652 N N . PHE A 1 82 ? 6.143 -6.233 -8.446 1.00 98.62 82 PHE A N 1
ATOM 653 C CA . PHE A 1 82 ? 5.652 -6.108 -9.818 1.00 98.62 82 PHE A CA 1
ATOM 654 C C . PHE A 1 82 ? 6.059 -4.761 -10.428 1.00 98.62 82 PHE A C 1
ATOM 656 O O . PHE A 1 82 ? 6.699 -4.728 -11.483 1.00 98.62 82 PHE A O 1
ATOM 663 N N . LEU A 1 83 ? 5.742 -3.660 -9.744 1.00 98.56 83 LEU A N 1
ATOM 664 C CA . LEU A 1 83 ? 6.069 -2.307 -10.192 1.00 98.56 83 LEU A CA 1
ATOM 665 C C . LEU A 1 83 ? 7.587 -2.104 -10.302 1.00 98.56 83 LEU A C 1
ATOM 667 O O . LEU A 1 83 ? 8.069 -1.595 -11.318 1.00 98.56 83 LEU A O 1
ATOM 671 N N . TYR A 1 84 ? 8.357 -2.579 -9.315 1.00 98.62 84 TYR A N 1
ATOM 672 C CA . TYR A 1 84 ? 9.819 -2.591 -9.385 1.00 98.62 84 TYR A CA 1
ATOM 673 C C . TYR A 1 84 ? 10.313 -3.331 -10.635 1.00 98.62 84 TYR A C 1
ATOM 675 O O . TYR A 1 84 ? 11.104 -2.785 -11.405 1.00 98.62 84 TYR A O 1
ATOM 683 N N . ALA A 1 85 ? 9.835 -4.555 -10.877 1.00 97.94 85 ALA A N 1
ATOM 684 C CA . ALA A 1 85 ? 10.301 -5.398 -11.973 1.00 97.94 85 ALA A CA 1
ATOM 685 C C . ALA A 1 85 ? 9.997 -4.791 -13.349 1.00 97.94 85 ALA A C 1
ATOM 687 O O . ALA A 1 85 ? 10.842 -4.872 -14.247 1.00 97.94 85 ALA A O 1
ATOM 688 N N . VAL A 1 86 ? 8.830 -4.159 -13.518 1.00 97.69 86 VAL A N 1
ATOM 689 C CA . VAL A 1 86 ? 8.453 -3.440 -14.746 1.00 97.69 86 VAL A CA 1
ATOM 690 C C . VAL A 1 86 ? 9.395 -2.262 -14.986 1.00 97.69 86 VAL A C 1
ATOM 692 O O . VAL A 1 86 ? 10.053 -2.201 -16.029 1.00 97.69 86 VAL A O 1
ATOM 695 N N . CYS A 1 87 ? 9.516 -1.361 -14.011 1.00 97.75 87 CYS A N 1
ATOM 696 C CA . CYS A 1 87 ? 10.352 -0.168 -14.113 1.00 97.75 87 CYS A CA 1
ATOM 697 C C . CYS A 1 87 ? 11.835 -0.528 -14.310 1.00 97.75 87 CYS A C 1
ATOM 699 O O . CYS A 1 87 ? 12.517 0.020 -15.183 1.00 97.75 87 CYS A O 1
ATOM 701 N N . TRP A 1 88 ? 12.346 -1.502 -13.559 1.00 97.62 88 TRP A N 1
ATOM 702 C CA . TRP A 1 88 ? 13.734 -1.934 -13.668 1.00 97.62 88 TRP A CA 1
ATOM 703 C C . TRP A 1 88 ? 14.022 -2.569 -15.027 1.00 97.62 88 TRP A C 1
ATOM 705 O O . TRP A 1 88 ? 14.968 -2.170 -15.708 1.00 97.62 88 TRP A O 1
ATOM 715 N N . SER A 1 89 ? 13.174 -3.499 -15.475 1.00 96.00 89 SER A N 1
ATOM 716 C CA . SER A 1 89 ? 13.357 -4.186 -16.760 1.00 96.00 89 SER A CA 1
ATOM 717 C C . SER A 1 89 ? 13.252 -3.237 -17.948 1.00 96.00 89 SER A C 1
ATOM 719 O O . SER A 1 89 ? 13.971 -3.414 -18.935 1.00 96.00 89 SER A O 1
ATOM 721 N N . TYR A 1 90 ? 12.380 -2.227 -17.866 1.00 95.56 90 TYR A N 1
ATOM 722 C CA . TYR A 1 90 ? 12.293 -1.184 -18.884 1.00 95.56 90 TYR A CA 1
ATOM 723 C C . TYR A 1 90 ? 13.598 -0.396 -18.958 1.00 95.56 90 TYR A C 1
ATOM 725 O O . TYR A 1 90 ? 14.134 -0.228 -20.050 1.00 95.56 90 TYR A O 1
ATOM 733 N N . SER A 1 91 ? 14.182 -0.025 -17.812 1.00 96.56 91 SER A N 1
ATOM 734 C CA . SER A 1 91 ? 15.429 0.751 -17.766 1.00 96.56 91 SER A CA 1
ATOM 735 C C . SER A 1 91 ? 16.593 0.108 -18.531 1.00 96.56 91 SER A C 1
ATOM 737 O O . SER A 1 91 ? 17.417 0.814 -19.104 1.00 96.56 91 SER A O 1
ATOM 739 N N . LEU A 1 92 ? 16.648 -1.228 -18.588 1.00 94.31 92 LEU A N 1
ATOM 740 C CA . LEU A 1 92 ? 17.729 -1.975 -19.239 1.00 94.31 92 LEU A CA 1
ATOM 741 C C . LEU A 1 92 ? 17.704 -1.886 -20.773 1.00 94.31 92 LEU A C 1
ATOM 743 O O . LEU A 1 92 ? 18.668 -2.282 -21.422 1.00 94.31 92 LEU A O 1
ATOM 747 N N . ARG A 1 93 ? 16.603 -1.409 -21.369 1.00 92.38 93 ARG A N 1
ATOM 748 C CA . ARG A 1 93 ? 16.407 -1.347 -22.828 1.00 92.38 93 ARG A CA 1
ATOM 749 C C . ARG A 1 93 ? 16.403 0.073 -23.388 1.00 92.38 93 ARG A C 1
ATOM 751 O O . ARG A 1 93 ? 16.145 0.233 -24.578 1.00 92.38 93 ARG A O 1
ATOM 758 N N . GLN A 1 94 ? 16.631 1.079 -22.549 1.00 93.06 94 GLN A N 1
ATOM 759 C CA . GLN A 1 94 ? 16.421 2.481 -22.902 1.00 93.06 94 GLN A CA 1
ATOM 760 C C . GLN A 1 94 ? 17.707 3.298 -22.899 1.00 93.06 94 GLN A C 1
ATOM 762 O O . GLN A 1 94 ? 18.722 2.911 -22.323 1.00 93.06 94 GLN A O 1
ATOM 767 N N . GLN A 1 95 ? 17.636 4.464 -23.540 1.00 93.12 95 GLN A N 1
ATOM 768 C CA . GLN A 1 95 ? 18.692 5.472 -23.496 1.00 93.12 95 GLN A CA 1
ATOM 769 C C . GLN A 1 95 ? 18.889 6.022 -22.066 1.00 93.12 95 GLN A C 1
ATOM 771 O O . GLN A 1 95 ? 17.953 5.959 -21.261 1.00 93.12 95 GLN A O 1
ATOM 776 N N . PRO A 1 96 ? 20.066 6.600 -21.745 1.00 93.38 96 PRO A N 1
ATOM 777 C CA . PRO A 1 96 ? 20.459 6.932 -20.372 1.00 93.38 96 PRO A CA 1
ATOM 778 C C . PRO A 1 96 ? 19.442 7.756 -19.573 1.00 93.38 96 PRO A C 1
ATOM 780 O O . PRO A 1 96 ? 19.198 7.446 -18.410 1.00 93.38 96 PRO A O 1
ATOM 783 N N . LEU A 1 97 ? 18.805 8.759 -20.189 1.00 94.19 97 LEU A N 1
ATOM 784 C CA . LEU A 1 97 ? 17.810 9.602 -19.515 1.00 94.19 97 LEU A CA 1
ATOM 785 C C . LEU A 1 97 ? 16.616 8.777 -19.005 1.00 94.19 97 LEU A C 1
ATOM 787 O O . LEU A 1 97 ? 16.307 8.776 -17.814 1.00 94.19 97 LEU A O 1
ATOM 791 N N . TRP A 1 98 ? 15.977 8.024 -19.902 1.00 94.69 98 TRP A N 1
ATOM 792 C CA . TRP A 1 98 ? 14.810 7.196 -19.588 1.00 94.69 98 TRP A CA 1
ATOM 793 C C . TRP A 1 98 ? 15.159 6.005 -18.696 1.00 94.69 98 TRP A C 1
ATOM 795 O O . TRP A 1 98 ? 14.352 5.598 -17.859 1.00 94.69 98 TRP A O 1
ATOM 805 N N . ALA A 1 99 ? 16.372 5.465 -18.835 1.00 96.25 99 ALA A N 1
ATOM 806 C CA . ALA A 1 99 ? 16.882 4.438 -17.941 1.00 96.25 99 ALA A CA 1
ATOM 807 C C . ALA A 1 99 ? 16.982 4.955 -16.497 1.00 96.25 99 ALA A C 1
ATOM 809 O O . ALA A 1 99 ? 16.503 4.286 -15.582 1.00 96.25 99 ALA A O 1
ATOM 810 N N . SER A 1 100 ? 17.534 6.154 -16.287 1.00 97.25 100 SER A N 1
ATOM 811 C CA . SER A 1 100 ? 17.657 6.768 -14.959 1.00 97.25 100 SER A CA 1
ATOM 812 C C . SER A 1 100 ? 16.300 7.030 -14.308 1.00 97.25 100 SER A C 1
ATOM 814 O O . SER A 1 100 ? 16.086 6.601 -13.176 1.00 97.25 100 SER A O 1
ATOM 816 N N . VAL A 1 101 ? 15.358 7.644 -15.037 1.00 97.75 101 VAL A N 1
ATOM 817 C CA . VAL A 1 101 ? 13.980 7.880 -14.555 1.00 97.75 101 VAL A CA 1
ATOM 818 C C . VAL A 1 101 ? 13.335 6.568 -14.101 1.00 97.75 101 VAL A C 1
ATOM 820 O O . VAL A 1 101 ? 12.817 6.466 -12.991 1.00 97.75 101 VAL A O 1
ATOM 823 N N . SER A 1 102 ? 13.432 5.530 -14.931 1.00 97.75 102 SER A N 1
ATOM 824 C CA . SER A 1 102 ? 12.816 4.236 -14.649 1.00 97.75 102 SER A CA 1
ATOM 825 C C . SER A 1 102 ? 13.465 3.507 -13.464 1.00 97.75 102 SER A C 1
ATOM 827 O O . SER A 1 102 ? 12.773 2.818 -12.722 1.00 97.75 102 SER A O 1
ATOM 829 N N . ARG A 1 103 ? 14.774 3.669 -13.229 1.00 98.38 103 ARG A N 1
ATOM 830 C CA . ARG A 1 103 ? 15.449 3.105 -12.042 1.00 98.38 103 ARG A CA 1
ATOM 831 C C . ARG A 1 103 ? 15.043 3.810 -10.755 1.00 98.38 103 ARG A C 1
ATOM 833 O O . ARG A 1 103 ? 14.815 3.129 -9.760 1.00 98.38 103 ARG A O 1
ATOM 840 N N . ILE A 1 104 ? 14.928 5.140 -10.786 1.00 98.56 104 ILE A N 1
ATOM 841 C CA . ILE A 1 104 ? 14.437 5.918 -9.642 1.00 98.56 104 ILE A CA 1
ATOM 842 C C . ILE A 1 104 ? 13.040 5.423 -9.271 1.00 98.56 104 ILE A C 1
ATOM 844 O O . ILE A 1 104 ? 12.826 5.015 -8.135 1.00 98.56 104 ILE A O 1
ATOM 848 N N . LEU A 1 105 ? 12.132 5.338 -10.248 1.00 98.56 105 LEU A N 1
ATOM 849 C CA . LEU A 1 105 ? 10.764 4.871 -10.017 1.00 98.56 105 LEU A CA 1
ATOM 850 C C . LEU A 1 105 ? 10.685 3.402 -9.583 1.00 98.56 105 LEU A C 1
ATOM 852 O O . LEU A 1 105 ? 9.811 3.050 -8.796 1.00 98.56 105 LEU A O 1
ATOM 856 N N . ALA A 1 106 ? 11.607 2.545 -10.033 1.00 98.44 106 ALA A N 1
ATOM 857 C CA . ALA A 1 106 ? 11.697 1.179 -9.525 1.00 98.44 106 ALA A CA 1
ATOM 858 C C . ALA A 1 106 ? 11.983 1.174 -8.013 1.00 98.44 106 ALA A C 1
ATOM 860 O O . ALA A 1 106 ? 11.276 0.515 -7.258 1.00 98.44 106 ALA A O 1
ATOM 861 N N . ILE A 1 107 ? 12.974 1.945 -7.554 1.00 98.62 107 ILE A N 1
ATOM 862 C CA . ILE A 1 107 ? 13.299 2.058 -6.122 1.00 98.62 107 ILE A CA 1
ATOM 863 C C . ILE A 1 107 ? 12.141 2.713 -5.356 1.00 98.62 107 ILE A C 1
ATOM 865 O O . ILE A 1 107 ? 11.782 2.247 -4.277 1.00 98.62 107 ILE A O 1
ATOM 869 N N . THR A 1 108 ? 11.502 3.737 -5.929 1.00 98.62 108 THR A N 1
ATOM 870 C CA . THR A 1 108 ? 10.305 4.370 -5.358 1.00 98.62 108 THR A CA 1
ATOM 871 C C . THR A 1 108 ? 9.174 3.366 -5.120 1.00 98.62 108 THR A C 1
ATOM 873 O O . THR A 1 108 ? 8.504 3.458 -4.096 1.00 98.62 108 THR A O 1
ATOM 876 N N . ALA A 1 109 ? 8.993 2.373 -5.999 1.00 98.62 109 ALA A N 1
ATOM 877 C CA . ALA A 1 109 ? 8.006 1.309 -5.805 1.00 98.62 109 ALA A CA 1
ATOM 878 C C . ALA A 1 109 ? 8.262 0.489 -4.528 1.00 98.62 109 ALA A C 1
ATOM 880 O O . ALA A 1 109 ? 7.323 0.154 -3.803 1.00 98.62 109 ALA A O 1
ATOM 881 N N . LEU A 1 110 ? 9.534 0.194 -4.232 1.00 98.62 110 LEU A N 1
ATOM 882 C CA . LEU A 1 110 ? 9.931 -0.527 -3.018 1.00 98.62 110 LEU A CA 1
ATOM 883 C C . LEU A 1 110 ? 9.757 0.337 -1.767 1.00 98.62 110 LEU A C 1
ATOM 885 O O . LEU A 1 110 ? 9.298 -0.156 -0.741 1.00 98.62 110 LEU A O 1
ATOM 889 N N . LEU A 1 111 ? 10.068 1.635 -1.857 1.00 98.62 111 LEU A N 1
ATOM 890 C CA . LEU A 1 111 ? 9.830 2.581 -0.764 1.00 98.62 111 LEU A CA 1
ATOM 891 C C . LEU A 1 111 ? 8.336 2.731 -0.454 1.00 98.62 111 LEU A C 1
ATOM 893 O O . LEU A 1 111 ? 7.971 2.789 0.716 1.00 98.62 111 LEU A O 1
ATOM 897 N N . ALA A 1 112 ? 7.472 2.743 -1.475 1.00 98.62 112 ALA A N 1
ATOM 898 C CA . ALA A 1 112 ? 6.023 2.737 -1.283 1.00 98.62 112 ALA A CA 1
ATOM 899 C C . ALA A 1 112 ? 5.559 1.459 -0.564 1.00 98.62 112 ALA A C 1
ATOM 901 O O . ALA A 1 112 ? 4.820 1.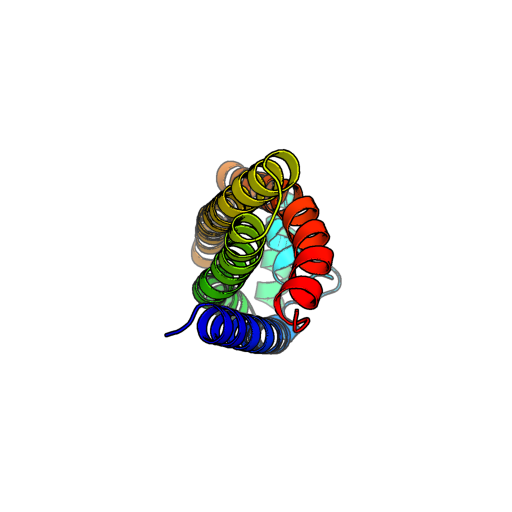560 0.410 1.00 98.62 112 ALA A O 1
ATOM 902 N N . GLY A 1 113 ? 6.068 0.286 -0.964 1.00 98.56 113 GLY A N 1
ATOM 903 C CA . GLY A 1 113 ? 5.787 -0.982 -0.278 1.00 98.56 113 GLY A CA 1
ATOM 904 C C . GLY A 1 113 ? 6.276 -1.011 1.176 1.00 98.56 113 GLY A C 1
ATOM 905 O O . GLY A 1 113 ? 5.596 -1.543 2.045 1.00 98.56 113 GLY A O 1
ATOM 906 N N . LEU A 1 114 ? 7.418 -0.384 1.482 1.00 98.56 114 LEU A N 1
ATOM 907 C CA . LEU A 1 114 ? 7.886 -0.234 2.865 1.00 98.56 114 LEU A CA 1
ATOM 908 C C . LEU A 1 114 ? 6.984 0.699 3.688 1.00 98.56 114 LEU A C 1
ATOM 910 O O . LEU A 1 114 ? 6.736 0.427 4.859 1.00 98.56 114 LEU A O 1
ATOM 914 N N . CYS A 1 115 ? 6.488 1.786 3.090 1.00 98.62 115 CYS A N 1
ATOM 915 C CA . CYS A 1 115 ? 5.509 2.651 3.753 1.00 98.62 115 CYS A CA 1
ATOM 916 C C . CYS A 1 115 ? 4.227 1.873 4.074 1.00 98.62 115 CYS A C 1
ATOM 918 O O . CYS A 1 115 ? 3.706 2.005 5.174 1.00 98.62 115 CYS A O 1
ATOM 920 N N . ASP A 1 116 ? 3.786 1.019 3.151 1.00 98.56 116 ASP A N 1
ATOM 921 C CA . ASP A 1 116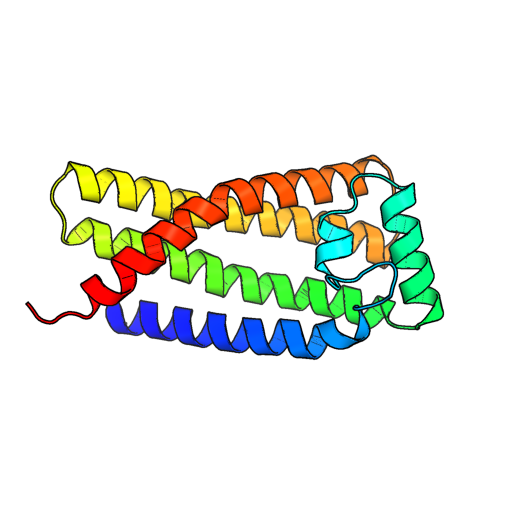 ? 2.624 0.138 3.308 1.00 98.56 116 ASP A CA 1
ATOM 922 C C . ASP A 1 116 ? 2.781 -0.845 4.480 1.00 98.56 116 ASP A C 1
ATOM 924 O O . ASP A 1 116 ? 1.872 -1.036 5.278 1.00 98.56 116 ASP A O 1
ATOM 928 N N . VAL A 1 117 ? 3.977 -1.416 4.661 1.00 98.75 117 VAL A N 1
ATOM 929 C CA . VAL A 1 117 ? 4.296 -2.273 5.821 1.00 98.75 117 VAL A CA 1
ATOM 930 C C . VAL A 1 117 ? 4.124 -1.521 7.143 1.00 98.75 117 VAL A C 1
ATOM 932 O O . VAL A 1 117 ? 3.565 -2.061 8.098 1.00 98.75 117 VAL A O 1
ATOM 935 N N . ILE A 1 118 ? 4.629 -0.286 7.220 1.00 98.69 118 ILE A N 1
ATOM 936 C CA . ILE A 1 118 ? 4.579 0.518 8.449 1.00 98.69 118 ILE A CA 1
ATOM 937 C C . ILE A 1 118 ? 3.145 0.964 8.741 1.00 98.69 118 ILE A C 1
ATOM 939 O O . ILE A 1 118 ? 2.706 0.945 9.890 1.00 98.69 118 ILE A O 1
ATOM 943 N N . GLU A 1 119 ? 2.417 1.349 7.702 1.00 98.38 119 GLU A N 1
ATOM 944 C CA . GLU A 1 119 ? 1.012 1.715 7.790 1.00 98.38 119 GLU A CA 1
ATOM 945 C C . GLU A 1 119 ? 0.151 0.543 8.286 1.00 98.38 119 GLU A C 1
ATOM 947 O O . GLU A 1 119 ? -0.478 0.667 9.341 1.00 98.38 119 GLU A O 1
ATOM 952 N N . ASN A 1 120 ? 0.257 -0.626 7.646 1.00 98.69 120 ASN A N 1
ATOM 953 C CA . ASN A 1 120 ? -0.454 -1.839 8.051 1.00 98.69 120 ASN A CA 1
ATOM 954 C C . ASN A 1 120 ? -0.132 -2.267 9.489 1.00 98.69 120 ASN A C 1
ATOM 956 O O . ASN A 1 120 ? -1.004 -2.733 10.224 1.00 98.69 120 ASN A O 1
ATOM 960 N N . TYR A 1 121 ? 1.112 -2.072 9.935 1.00 98.62 121 TYR A N 1
ATOM 961 C CA . TYR A 1 121 ? 1.492 -2.322 11.323 1.00 98.62 121 TYR A CA 1
ATOM 962 C C . TYR A 1 121 ? 0.710 -1.441 12.309 1.00 98.62 121 TYR A C 1
ATOM 964 O O . TYR A 1 121 ? 0.173 -1.947 13.297 1.00 98.62 121 TYR A O 1
ATOM 972 N N . PHE A 1 122 ? 0.611 -0.131 12.058 1.00 98.56 122 PHE A N 1
ATOM 973 C CA . PHE A 1 122 ? -0.162 0.761 12.927 1.00 98.56 122 PHE A CA 1
ATOM 974 C C . PHE A 1 122 ? -1.666 0.504 12.834 1.00 98.56 122 PHE A C 1
ATOM 976 O O . PHE A 1 122 ? -2.354 0.605 13.852 1.00 98.56 122 PHE A O 1
ATOM 983 N N . MET A 1 123 ? -2.164 0.104 11.665 1.00 98.44 123 MET A N 1
ATOM 984 C CA . MET A 1 123 ? -3.538 -0.361 11.513 1.00 98.44 123 MET A CA 1
ATOM 985 C C . MET A 1 123 ? -3.844 -1.583 12.378 1.00 98.44 123 MET A C 1
ATOM 987 O O . MET A 1 123 ? -4.817 -1.549 13.132 1.00 98.44 123 MET A O 1
ATOM 991 N N . LEU A 1 124 ? -2.997 -2.616 12.356 1.00 98.69 124 LEU A N 1
ATOM 992 C CA . LEU A 1 124 ? -3.156 -3.786 13.228 1.00 98.69 124 LEU A CA 1
ATOM 993 C C . LEU A 1 124 ? -3.153 -3.389 14.707 1.00 98.69 124 LEU A C 1
ATOM 995 O O . LEU A 1 124 ? -4.020 -3.822 15.463 1.00 98.69 124 LEU A O 1
ATOM 999 N N . GLN A 1 125 ? -2.262 -2.481 15.120 1.00 98.38 125 GLN A N 1
ATOM 1000 C CA . GLN A 1 125 ? -2.274 -1.972 16.496 1.00 98.38 125 GLN A CA 1
ATOM 1001 C C . GLN A 1 125 ? -3.587 -1.269 16.873 1.00 98.38 125 GLN A C 1
ATOM 1003 O O . GLN A 1 125 ? -4.005 -1.346 18.030 1.00 98.38 125 GLN A O 1
ATOM 1008 N N . MET A 1 126 ? -4.220 -0.550 15.943 1.00 98.25 126 MET A N 1
ATOM 1009 C CA . MET A 1 126 ? -5.523 0.075 16.189 1.00 98.25 126 MET A CA 1
ATOM 1010 C C . MET A 1 126 ? -6.647 -0.961 16.266 1.00 98.25 126 MET A C 1
ATOM 1012 O O . MET A 1 126 ? -7.517 -0.830 17.125 1.00 98.25 126 MET A O 1
ATOM 1016 N N . LEU A 1 127 ? -6.621 -1.974 15.397 1.00 98.06 127 LEU A N 1
ATOM 1017 C CA . LEU A 1 127 ? -7.652 -3.010 15.305 1.00 98.06 127 LEU A CA 1
ATOM 1018 C C . LEU A 1 127 ? -7.632 -3.983 16.491 1.00 98.06 127 LEU A C 1
ATOM 1020 O O . LEU A 1 127 ? -8.685 -4.296 17.038 1.00 98.06 127 LEU A O 1
ATOM 1024 N N . GLU A 1 128 ? -6.448 -4.440 16.897 1.00 97.50 128 GLU A N 1
ATOM 1025 C CA . GLU A 1 128 ? -6.278 -5.465 17.937 1.00 97.50 128 GLU A CA 1
ATOM 1026 C C . GLU A 1 128 ? -6.226 -4.890 19.353 1.00 97.50 128 GLU A C 1
ATOM 1028 O O . GLU A 1 128 ? -6.507 -5.589 20.326 1.00 97.50 128 GLU A O 1
ATOM 1033 N N . GLN A 1 129 ? -5.823 -3.624 19.491 1.00 95.75 129 GLN A N 1
ATOM 1034 C CA . GLN A 1 129 ? -5.617 -2.998 20.794 1.00 95.75 129 GLN A CA 1
ATOM 1035 C C . GLN A 1 129 ? -6.520 -1.772 20.957 1.00 95.75 129 GLN A C 1
ATOM 1037 O O . GLN A 1 129 ? -7.722 -1.883 21.188 1.00 95.75 129 GLN A O 1
ATOM 1042 N N . GLN A 1 130 ? -5.928 -0.582 20.883 1.00 94.56 130 GLN A N 1
ATOM 1043 C CA . GLN A 1 130 ? -6.601 0.684 21.118 1.00 94.56 130 GLN A CA 1
ATOM 1044 C C . GLN A 1 130 ? -6.173 1.701 20.070 1.00 94.56 130 GLN A C 1
ATOM 1046 O O . GLN A 1 130 ? -5.006 1.756 19.662 1.00 94.56 130 GLN A O 1
ATOM 1051 N N . VAL A 1 131 ? -7.117 2.549 19.682 1.00 97.06 131 VAL A N 1
ATOM 1052 C CA . VAL A 1 131 ? -6.841 3.718 18.856 1.00 97.06 131 VAL A CA 1
ATOM 1053 C C . VAL A 1 131 ? -6.168 4.775 19.726 1.00 97.06 131 VAL A C 1
ATOM 1055 O O . VAL A 1 131 ? -6.656 5.113 20.803 1.00 97.06 131 VAL A O 1
ATOM 1058 N N . THR A 1 132 ? -5.041 5.299 19.256 1.00 97.88 132 THR A N 1
ATOM 1059 C CA . THR A 1 132 ? -4.367 6.456 19.854 1.00 97.88 132 THR A CA 1
ATOM 1060 C C . THR A 1 132 ? -4.036 7.462 18.760 1.00 97.88 132 THR A C 1
ATOM 1062 O O . THR A 1 132 ? -3.868 7.070 17.603 1.00 97.88 132 THR A O 1
ATOM 1065 N N . GLU A 1 133 ? -3.872 8.736 19.128 1.00 97.31 133 GLU A N 1
ATOM 1066 C CA . GLU A 1 133 ? -3.506 9.800 18.180 1.00 97.31 133 GLU A CA 1
ATOM 1067 C C . GLU A 1 133 ? -2.246 9.443 17.389 1.00 97.31 133 GLU A C 1
ATOM 1069 O O . GLU A 1 133 ? -2.209 9.577 16.171 1.00 97.31 133 GLU A O 1
ATOM 1074 N N . THR A 1 134 ? -1.228 8.908 18.068 1.00 97.75 134 THR A N 1
ATOM 1075 C CA . THR A 1 134 ? 0.026 8.506 17.427 1.00 97.75 134 THR A CA 1
ATOM 1076 C C . THR A 1 134 ? -0.186 7.401 16.396 1.00 97.75 134 THR A C 1
ATOM 1078 O O . THR A 1 134 ? 0.382 7.474 15.311 1.00 97.75 134 THR A O 1
ATOM 1081 N N . ARG A 1 135 ? -0.996 6.381 16.707 1.00 98.12 135 ARG A N 1
ATOM 1082 C CA . ARG A 1 135 ? -1.241 5.254 15.792 1.00 98.12 135 ARG A CA 1
ATOM 1083 C C . ARG A 1 135 ? -2.038 5.696 14.568 1.00 98.12 135 ARG A C 1
ATOM 1085 O O . ARG A 1 135 ? -1.627 5.388 13.454 1.00 98.12 135 ARG A O 1
ATOM 1092 N N . ALA A 1 136 ? -3.110 6.463 14.773 1.00 98.19 136 ALA A N 1
ATOM 1093 C CA . ALA A 1 136 ? -3.925 7.005 13.686 1.00 98.19 136 ALA A CA 1
ATOM 1094 C C . ALA A 1 136 ? -3.098 7.930 12.782 1.00 98.19 136 ALA A C 1
ATOM 1096 O O . ALA A 1 136 ? -3.060 7.752 11.565 1.00 98.19 136 ALA A O 1
ATOM 1097 N N . TYR A 1 137 ? -2.338 8.853 13.378 1.00 98.50 137 TYR A N 1
ATOM 1098 C CA . TYR A 1 137 ? -1.496 9.774 12.625 1.00 98.50 137 TYR A CA 1
ATOM 1099 C C . TYR A 1 137 ? -0.398 9.061 11.832 1.00 98.50 137 TYR A C 1
ATOM 1101 O O . TYR A 1 137 ? -0.177 9.404 10.672 1.00 98.50 137 TYR A O 1
ATOM 1109 N N . LEU A 1 138 ? 0.301 8.087 12.428 1.00 98.44 138 LEU A N 1
ATOM 1110 C CA . LEU A 1 138 ? 1.367 7.361 11.733 1.00 98.44 138 LEU A CA 1
ATOM 1111 C C . LEU A 1 138 ? 0.810 6.475 10.616 1.00 98.44 138 LEU A C 1
ATOM 1113 O O . LEU A 1 138 ? 1.360 6.505 9.519 1.00 98.44 138 LEU A O 1
ATOM 1117 N N . SER A 1 139 ? -0.301 5.770 10.852 1.00 98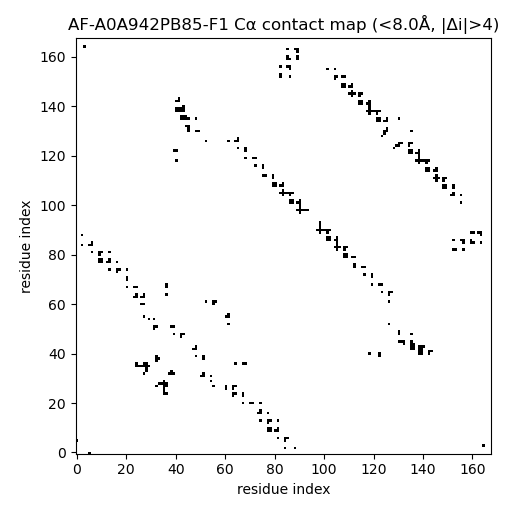.19 139 SER A N 1
ATOM 1118 C CA . SER A 1 139 ? -1.021 5.032 9.806 1.00 98.19 139 SER A CA 1
ATOM 1119 C C . SER A 1 139 ? -1.344 5.947 8.620 1.00 98.19 139 SER A C 1
ATOM 1121 O O . SER A 1 139 ? -0.911 5.693 7.498 1.00 98.19 139 SER A O 1
ATOM 1123 N N . TRP A 1 140 ? -1.995 7.084 8.886 1.00 98.69 140 TRP A N 1
ATOM 1124 C CA . TRP A 1 140 ? -2.349 8.068 7.864 1.00 98.69 140 TRP A CA 1
ATOM 1125 C C . TRP A 1 140 ? -1.137 8.664 7.145 1.00 98.69 140 TRP A C 1
ATOM 1127 O O . TRP A 1 140 ? -1.153 8.825 5.925 1.00 98.69 140 TRP A O 1
ATOM 1137 N N . LEU A 1 141 ? -0.074 9.002 7.878 1.00 98.69 141 LEU A N 1
ATOM 1138 C CA . LEU A 1 141 ? 1.124 9.610 7.308 1.00 98.69 141 LEU A CA 1
ATOM 1139 C C . LEU A 1 141 ? 1.798 8.656 6.318 1.00 98.69 141 LEU A C 1
ATOM 1141 O O . LEU A 1 141 ? 2.144 9.066 5.208 1.00 98.69 141 LEU A O 1
ATOM 1145 N N . PHE A 1 142 ? 1.963 7.389 6.701 1.00 98.69 142 PHE A N 1
ATOM 1146 C CA . PHE A 1 142 ? 2.567 6.389 5.830 1.00 98.69 142 PHE A CA 1
ATOM 1147 C C . PHE A 1 142 ? 1.645 6.002 4.668 1.00 98.69 142 PHE A C 1
ATOM 1149 O O . PHE A 1 142 ? 2.154 5.872 3.555 1.00 98.69 142 PHE A O 1
ATOM 1156 N N . ALA A 1 143 ? 0.320 5.956 4.855 1.00 98.44 143 ALA A N 1
ATOM 1157 C CA . ALA A 1 143 ? -0.637 5.828 3.750 1.00 98.44 143 ALA A CA 1
ATOM 1158 C C . ALA A 1 143 ? -0.502 6.990 2.749 1.00 98.44 143 ALA A C 1
ATOM 1160 O O . ALA A 1 143 ? -0.400 6.782 1.539 1.00 98.44 143 ALA A O 1
ATOM 1161 N N . ALA A 1 144 ? -0.455 8.233 3.236 1.00 98.38 144 ALA A N 1
ATOM 1162 C CA . ALA A 1 144 ? -0.348 9.422 2.394 1.00 98.38 144 ALA A CA 1
ATOM 1163 C C . ALA A 1 144 ? 0.966 9.442 1.597 1.00 98.38 144 ALA A C 1
ATOM 1165 O O . ALA A 1 144 ? 0.955 9.692 0.388 1.00 98.38 144 ALA A O 1
ATOM 1166 N N . ILE A 1 145 ? 2.093 9.126 2.247 1.00 98.50 145 ILE A N 1
ATOM 1167 C CA . ILE A 1 145 ? 3.394 8.998 1.580 1.00 98.50 145 ILE A CA 1
ATOM 1168 C C . ILE A 1 145 ? 3.354 7.851 0.564 1.00 98.50 145 ILE A C 1
ATOM 1170 O O . ILE A 1 145 ? 3.750 8.060 -0.583 1.00 98.50 145 ILE A O 1
ATOM 1174 N N . LYS A 1 146 ? 2.825 6.675 0.936 1.00 98.00 146 LYS A N 1
ATOM 1175 C CA . LYS A 1 146 ? 2.641 5.520 0.043 1.00 98.00 146 LYS A CA 1
ATOM 1176 C C . LYS A 1 146 ? 1.931 5.942 -1.237 1.00 98.00 146 LYS A C 1
ATOM 1178 O O . LYS A 1 146 ? 2.498 5.784 -2.315 1.00 98.00 146 LYS A O 1
ATOM 1183 N N . PHE A 1 147 ? 0.737 6.530 -1.139 1.00 96.44 147 PHE A N 1
ATOM 1184 C CA . PHE A 1 147 ? -0.035 6.931 -2.317 1.00 96.44 147 PHE A CA 1
ATOM 1185 C C . PHE A 1 147 ? 0.677 8.005 -3.148 1.00 96.44 147 PHE A C 1
ATOM 1187 O O . PHE A 1 147 ? 0.697 7.902 -4.375 1.00 96.44 147 PHE A O 1
ATOM 1194 N N . MET A 1 148 ? 1.327 8.983 -2.510 1.00 98.25 148 MET A N 1
ATOM 1195 C CA . MET A 1 148 ? 2.116 10.003 -3.209 1.00 98.25 148 MET A CA 1
ATOM 1196 C C . MET A 1 148 ? 3.263 9.388 -4.029 1.00 98.25 148 MET A C 1
ATOM 1198 O O . MET A 1 148 ? 3.496 9.803 -5.164 1.00 98.25 148 MET A O 1
ATOM 1202 N N . LEU A 1 149 ? 3.962 8.390 -3.480 1.00 98.44 149 LEU A N 1
ATOM 1203 C CA . LEU A 1 149 ? 5.035 7.671 -4.172 1.00 98.44 149 LEU A CA 1
ATOM 1204 C C . LEU A 1 149 ? 4.492 6.727 -5.256 1.00 98.44 149 LEU A C 1
ATOM 1206 O O . LEU A 1 149 ? 5.094 6.598 -6.321 1.00 98.44 149 LEU A O 1
ATOM 1210 N N . LEU A 1 150 ? 3.357 6.073 -5.003 1.00 97.88 150 LEU A N 1
ATOM 1211 C CA . LEU A 1 150 ? 2.789 5.053 -5.882 1.00 97.88 150 LEU A CA 1
ATOM 1212 C C . LEU A 1 150 ? 2.234 5.644 -7.186 1.00 97.88 150 LEU A C 1
ATOM 1214 O O . LEU A 1 150 ? 2.400 5.039 -8.244 1.00 97.88 150 LEU A O 1
ATOM 1218 N N . ILE A 1 151 ? 1.609 6.828 -7.139 1.00 98.25 151 ILE A N 1
ATOM 1219 C CA . ILE A 1 151 ? 0.994 7.480 -8.311 1.00 98.25 151 ILE A CA 1
ATOM 1220 C C . ILE A 1 151 ? 1.963 7.586 -9.507 1.00 98.25 151 ILE A C 1
ATOM 1222 O O . ILE A 1 151 ? 1.643 7.037 -10.568 1.00 98.25 151 ILE A O 1
ATOM 1226 N N . PRO A 1 152 ? 3.147 8.226 -9.399 1.00 98.38 152 PRO A N 1
ATOM 1227 C CA . PRO A 1 152 ? 4.065 8.335 -10.534 1.00 98.38 152 PRO A CA 1
ATOM 1228 C C . PRO A 1 152 ? 4.604 6.973 -10.991 1.00 98.38 152 PRO A C 1
ATOM 1230 O O . PRO A 1 152 ? 4.790 6.760 -12.190 1.00 98.38 152 PRO A O 1
ATOM 1233 N N . VAL A 1 153 ? 4.808 6.028 -10.067 1.00 98.50 153 VAL A N 1
ATOM 1234 C CA . VAL A 1 153 ? 5.277 4.670 -10.385 1.00 98.50 153 VAL A CA 1
ATOM 1235 C C . VAL A 1 153 ? 4.247 3.912 -11.222 1.00 98.50 153 VAL A C 1
ATOM 1237 O O . VAL A 1 153 ? 4.609 3.286 -12.221 1.00 98.50 153 VAL A O 1
ATOM 1240 N N . VAL A 1 154 ? 2.967 3.981 -10.851 1.00 98.25 154 VAL A N 1
ATOM 1241 C CA . VAL A 1 154 ? 1.874 3.331 -11.586 1.00 98.25 154 VAL A CA 1
ATOM 1242 C C . VAL A 1 154 ? 1.720 3.957 -12.968 1.00 98.25 154 VAL A C 1
ATOM 1244 O O . VAL A 1 154 ? 1.715 3.228 -13.958 1.00 98.25 154 VAL A O 1
ATOM 1247 N N . LEU A 1 155 ? 1.681 5.292 -13.063 1.00 98.19 155 LEU A N 1
ATOM 1248 C CA . LEU A 1 155 ? 1.577 5.994 -14.348 1.00 98.19 155 LEU A CA 1
ATOM 1249 C C . LEU A 1 155 ? 2.723 5.621 -15.297 1.00 98.19 155 LEU A C 1
ATOM 1251 O O . LEU A 1 155 ? 2.496 5.326 -16.471 1.00 98.19 155 LEU A O 1
ATOM 1255 N N . TRP A 1 156 ? 3.950 5.562 -14.782 1.00 97.75 156 TRP A N 1
ATOM 1256 C CA . TRP A 1 156 ? 5.109 5.140 -15.562 1.00 97.75 156 TRP A CA 1
ATOM 1257 C C . TRP A 1 156 ? 5.041 3.664 -15.967 1.00 97.75 156 TRP A C 1
ATOM 1259 O O . TRP A 1 156 ? 5.340 3.312 -17.111 1.00 97.75 156 TRP A O 1
ATOM 1269 N N . SER A 1 157 ? 4.591 2.792 -15.063 1.00 97.06 157 SER A N 1
ATOM 1270 C CA . SER A 1 157 ? 4.447 1.355 -15.324 1.00 97.06 157 SER 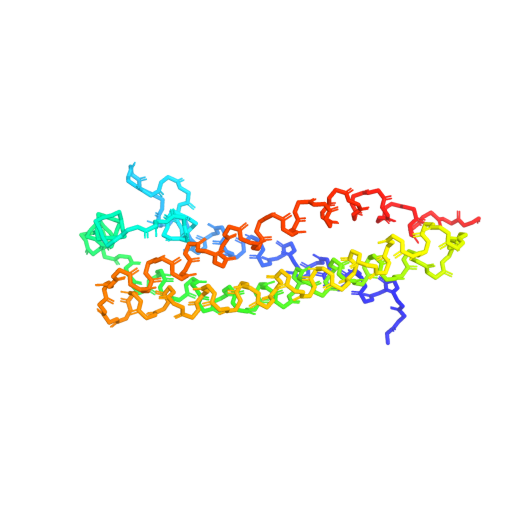A CA 1
ATOM 1271 C C . SER A 1 157 ? 3.422 1.064 -16.421 1.00 97.06 157 SER A C 1
ATOM 1273 O O . SER A 1 157 ? 3.659 0.175 -17.240 1.00 97.06 157 SER A O 1
ATOM 1275 N N . LEU A 1 158 ? 2.335 1.840 -16.506 1.00 96.75 158 LEU A N 1
ATOM 1276 C CA . LEU A 1 158 ? 1.341 1.735 -17.584 1.00 96.75 158 LEU A CA 1
ATOM 1277 C C . LEU A 1 158 ? 1.943 2.017 -18.971 1.00 96.75 158 LEU A C 1
ATOM 1279 O O . LEU A 1 158 ? 1.534 1.399 -19.953 1.00 96.75 158 LEU A O 1
ATOM 1283 N N . ILE A 1 159 ? 2.945 2.898 -19.053 1.00 94.94 159 ILE A N 1
ATOM 1284 C CA . ILE A 1 159 ? 3.683 3.186 -20.293 1.00 94.94 159 ILE A CA 1
ATOM 1285 C C . ILE A 1 159 ? 4.710 2.080 -20.576 1.00 94.94 159 ILE A C 1
ATOM 1287 O O . ILE A 1 159 ? 4.827 1.594 -21.702 1.00 94.94 159 ILE A O 1
ATOM 1291 N N . CYS A 1 160 ? 5.459 1.663 -19.555 1.00 93.75 160 CYS A N 1
ATOM 1292 C CA . CYS A 1 160 ? 6.568 0.719 -19.695 1.00 93.75 160 CYS A CA 1
ATOM 1293 C C . CYS A 1 160 ? 6.111 -0.703 -20.030 1.00 93.75 160 CYS A C 1
ATOM 1295 O O . CYS A 1 160 ? 6.758 -1.393 -20.824 1.00 93.75 160 CYS A O 1
ATOM 1297 N N . LEU A 1 161 ? 5.013 -1.154 -19.417 1.00 94.00 161 LEU A N 1
ATOM 1298 C CA . LEU A 1 161 ? 4.568 -2.541 -19.481 1.00 94.00 161 LEU A CA 1
ATOM 1299 C C . LEU A 1 161 ? 4.275 -2.992 -20.926 1.00 94.00 161 LEU A C 1
ATOM 1301 O O . LEU A 1 161 ? 4.901 -3.963 -21.353 1.00 94.00 161 LEU A O 1
ATOM 1305 N N . PRO A 1 162 ? 3.455 -2.299 -21.745 1.00 93.12 162 PRO A N 1
ATOM 1306 C CA . PRO A 1 162 ? 3.220 -2.711 -23.134 1.00 93.12 162 PRO A CA 1
ATOM 1307 C C . PRO A 1 162 ? 4.501 -2.722 -23.981 1.00 93.12 162 PRO A C 1
ATOM 1309 O O . PRO A 1 162 ? 4.707 -3.614 -24.807 1.00 93.12 162 PRO A O 1
ATOM 1312 N N . LEU A 1 163 ? 5.399 -1.757 -23.754 1.00 91.88 163 LEU A N 1
ATOM 1313 C CA . LEU A 1 163 ? 6.661 -1.629 -24.488 1.00 91.88 163 LEU A CA 1
ATOM 1314 C C . LEU A 1 163 ? 7.635 -2.778 -24.188 1.00 91.88 163 LEU A C 1
ATOM 1316 O O . LEU A 1 163 ? 8.427 -3.159 -25.049 1.00 91.88 163 LEU A O 1
ATOM 1320 N N . LEU A 1 164 ? 7.563 -3.382 -22.999 1.00 90.44 164 LEU A N 1
ATOM 1321 C CA . LEU A 1 164 ? 8.380 -4.544 -22.637 1.00 90.44 164 LEU A CA 1
ATOM 1322 C C . LEU A 1 164 ? 7.996 -5.829 -23.388 1.00 90.44 164 LEU A C 1
ATOM 1324 O O . LEU A 1 164 ? 8.861 -6.704 -23.582 1.00 90.44 164 LEU A O 1
ATOM 1328 N N . PHE A 1 165 ? 6.733 -5.931 -23.811 1.00 87.88 165 PHE A N 1
ATOM 1329 C CA . PHE A 1 165 ? 6.175 -7.083 -24.525 1.00 87.88 165 PHE A CA 1
ATOM 1330 C C . PHE A 1 165 ? 6.096 -6.896 -26.043 1.00 87.88 165 PHE A C 1
ATOM 1332 O O . PHE A 1 165 ? 5.942 -7.890 -26.754 1.00 87.88 165 PHE A O 1
ATOM 1339 N N . ARG A 1 166 ? 6.286 -5.677 -26.566 1.00 86.31 166 ARG A N 1
ATOM 1340 C CA . ARG A 1 166 ? 6.506 -5.485 -28.006 1.00 86.31 166 ARG A CA 1
ATOM 1341 C C . ARG A 1 166 ? 7.752 -6.265 -28.441 1.00 86.31 166 ARG A C 1
ATOM 1343 O O . ARG A 1 166 ? 8.830 -6.124 -27.854 1.00 86.31 166 ARG A O 1
ATOM 1350 N N . LYS A 1 167 ? 7.595 -7.131 -29.449 1.00 62.25 167 LYS A N 1
ATOM 1351 C CA . LYS A 1 167 ? 8.742 -7.701 -30.164 1.00 62.25 167 LYS A CA 1
ATOM 1352 C C . LYS A 1 167 ? 9.482 -6.535 -30.830 1.00 62.25 167 LYS A C 1
ATOM 1354 O O . LYS A 1 167 ? 8.826 -5.624 -31.332 1.00 62.25 167 LYS A O 1
ATOM 1359 N N . LYS A 1 168 ? 10.814 -6.539 -30.735 1.00 56.88 168 LYS A N 1
ATOM 1360 C CA . LYS A 1 168 ? 11.631 -5.697 -31.613 1.00 56.88 168 LYS A CA 1
ATOM 1361 C C . LYS A 1 168 ? 11.409 -6.135 -33.052 1.00 56.88 168 LYS A C 1
ATOM 1363 O O . LYS A 1 168 ? 11.237 -7.363 -33.236 1.00 56.88 168 LYS A O 1
#

pLDDT: mean 96.63, std 5.45, range [56.88, 98.75]

Mean predicted aligned error: 2.86 Å

Nearest PDB structures (foldseek):
  4r32-assembly1_A  TM=5.384E-01  e=7.007E+00  Homo sapiens
  8tn1-assembly1_B  TM=5.048E-01  e=6.363E+00  synthetic construct
  8tn6-assembly1_C  TM=4.203E-01  e=7.007E+00  synthetic construct

Solvent-accessible surface area (backbone atoms only — not comparable to full-atom values): 8325 Å² total; per-residue (Å²): 128,58,75,67,59,48,39,49,51,25,45,53,47,27,54,52,36,52,52,50,52,53,62,65,34,50,83,49,48,41,97,82,17,74,63,15,68,56,39,54,37,65,15,49,37,39,68,53,37,47,57,42,52,51,52,30,54,76,71,69,39,50,69,50,50,50,53,44,51,59,53,41,63,58,34,41,54,25,43,20,51,25,48,20,46,43,22,42,59,44,22,78,77,48,60,71,72,62,16,51,54,24,44,53,37,13,53,37,24,48,5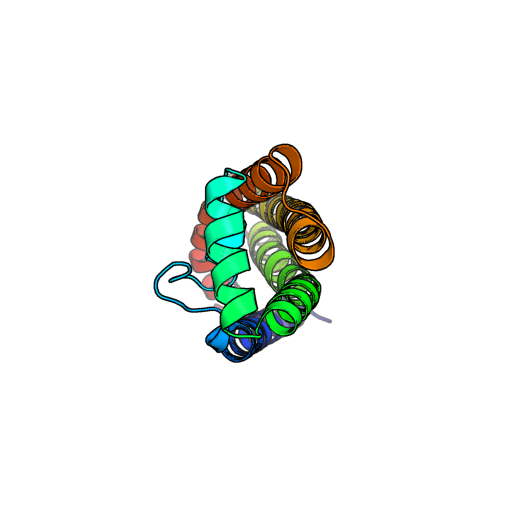1,21,34,52,26,46,54,55,15,46,50,29,46,46,46,37,71,78,65,59,74,36,54,68,39,23,34,48,15,19,51,24,40,52,50,18,52,65,43,39,53,61,35,52,60,49,34,69,61,39,49,64,62,70,69,52,78,130

Foldseek 3Di:
DPLVVVLVVLVVQLVVLVVVLCVLQVLQCDPLCPVGLVQLLQQQFQVSNCVSLVVCVVSVCLVSSLVSLVSVLSNLVSQLVSLLSLLQLLLVVDDPVSVVVSNVLSVLSVLLSVLSVQLSVLVNCCSVDNRDNVSSNSSNVSSVSSVVSVVVSVVVSVVRVVVSPDDD

Sequence (168 aa):
MNPRSLILFLFIGTVIMIAVMRWHGAPLVTPVSKAGIVSLELAKTTEQSNIILHQWKQDQVVEQAITNTYIDFLFLLFYSLFLYAVCWSYSLRQQPLWASVSRILAITALLAGLCDVIENYFMLQMLEQQVTETRAYLSWLFAAIKFMLLIPVVLWSLICLPLLFRKK